Protein AF-A0A936KVE1-F1 (afdb_monomer_lite)

Sequence (173 aa):
MKKLEIILSILFLIGFIMKTLMLPGGSIIVISTSLILSFVYFLSFAFFNDIELKNIFKKDAYAHTTVKRIIGSEILGYGLAVTVMGIYSKLQFYLVANQLLSNGLTVVYISMIIILIYHFRNKRKDWFYKRILIRTSIILVIGTLLLITPFETLLDIYCWTNPEKAVLTKVHL

Secondary structure (DSSP, 8-state):
--HHHHHHHHHHHHHHHHHHTT-TTHHHHHHHHHHHHHHHHHTHHHHHTT--GGGTT-GGGGTT--HHHHHHHHHHHHHHHHHHHHHHHHHTT-TTHHHHHHHHHHHHHHHHHHHHHHHHH-SS--HHHHHHHHHHHHHHHHHHHHHHS-HHHHHHHHTTT-HHHHHHHHTT-

Foldseek 3Di:
DPPLLVVLVVQLVVLLVCVLVVHPPSLVSNVVSLQVQLVLLQVQLCNLLVHDPVCPVPPVSCVPPDPCSSVLRNLLSNLLSLLSVLLSCLSVVHPCSLVSLVSSLVSNVVSLVVLVVVCVVDPPNPPSSVVVNVVSVVSNVSSVVSSPDDSLNSLCSSCVVPVVVSVVVVVVD

Structure (mmCIF, N/CA/C/O backbone):
data_AF-A0A936KVE1-F1
#
_entry.id   AF-A0A936KVE1-F1
#
loop_
_atom_site.group_PDB
_atom_site.id
_atom_site.type_symbol
_atom_site.label_atom_id
_atom_site.label_alt_id
_atom_site.label_comp_id
_atom_site.label_asym_id
_atom_site.label_entity_id
_atom_site.label_seq_id
_atom_site.pdbx_PDB_ins_code
_atom_site.Cartn_x
_atom_site.Cartn_y
_atom_site.Cartn_z
_atom_site.occupancy
_atom_site.B_iso_or_equiv
_atom_site.auth_seq_id
_atom_site.auth_comp_id
_atom_site.auth_asym_id
_atom_site.auth_atom_id
_atom_site.pdbx_PDB_model_num
ATOM 1 N N . MET A 1 1 ? -1.706 -11.527 7.382 1.00 73.56 1 MET A N 1
ATOM 2 C CA . MET A 1 1 ? -2.580 -10.733 6.486 1.00 73.56 1 MET A CA 1
ATOM 3 C C . MET A 1 1 ? -3.932 -11.420 6.360 1.00 73.56 1 MET A C 1
ATOM 5 O O . MET A 1 1 ? -4.024 -12.577 6.762 1.00 73.56 1 MET A O 1
ATOM 9 N N . LYS A 1 2 ? -4.991 -10.740 5.898 1.00 85.25 2 LYS A N 1
ATOM 10 C CA . LYS A 1 2 ? -6.252 -11.442 5.572 1.00 85.25 2 LYS A CA 1
ATOM 11 C C . LYS A 1 2 ? -6.052 -12.262 4.291 1.00 85.25 2 LYS A C 1
ATOM 13 O O . LYS A 1 2 ? -5.203 -11.920 3.475 1.00 85.25 2 LYS A O 1
ATOM 18 N N . LYS A 1 3 ? -6.841 -13.330 4.111 1.00 89.19 3 LYS A N 1
ATOM 19 C CA . LYS A 1 3 ? -6.748 -14.204 2.925 1.00 89.19 3 LYS A CA 1
ATOM 20 C C . LYS A 1 3 ? -6.869 -13.412 1.615 1.00 89.19 3 LYS A C 1
ATOM 22 O O . LYS A 1 3 ? -6.116 -13.674 0.691 1.00 89.19 3 LYS A O 1
ATOM 27 N N . LEU A 1 4 ? -7.747 -12.405 1.583 1.00 91.00 4 LEU A N 1
ATOM 28 C CA . LEU A 1 4 ? -7.948 -11.536 0.420 1.00 91.00 4 LEU A CA 1
ATO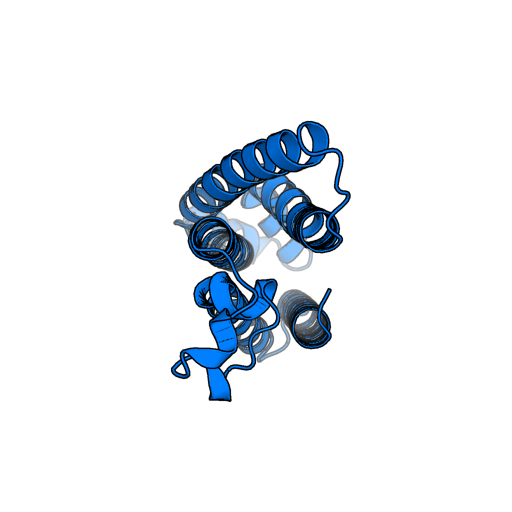M 29 C C . LEU A 1 4 ? -6.671 -10.789 0.000 1.00 91.00 4 LEU A C 1
ATOM 31 O O . LEU A 1 4 ? -6.326 -10.824 -1.172 1.00 91.00 4 LEU A O 1
ATOM 35 N N . GLU A 1 5 ? -5.949 -10.170 0.944 1.00 90.81 5 GLU A N 1
ATOM 36 C CA . GLU A 1 5 ? -4.673 -9.488 0.651 1.00 90.81 5 GLU A CA 1
ATOM 37 C C . GLU A 1 5 ? -3.670 -10.461 0.041 1.00 90.81 5 GLU A C 1
ATOM 39 O O . GLU A 1 5 ? -3.075 -10.163 -0.981 1.00 90.81 5 GLU A O 1
ATOM 44 N N . ILE A 1 6 ? -3.530 -11.648 0.639 1.00 92.31 6 ILE A N 1
ATOM 45 C CA . ILE A 1 6 ? -2.575 -12.662 0.180 1.00 92.31 6 ILE A CA 1
ATOM 46 C C . ILE A 1 6 ? -2.905 -13.100 -1.250 1.00 92.31 6 ILE A C 1
ATOM 48 O O . ILE A 1 6 ? -2.017 -13.130 -2.095 1.00 92.31 6 ILE A O 1
ATOM 52 N N . ILE A 1 7 ? -4.177 -13.399 -1.533 1.00 95.81 7 ILE A N 1
ATOM 53 C CA . ILE A 1 7 ? -4.625 -13.801 -2.873 1.00 95.81 7 ILE A CA 1
ATOM 54 C C . ILE A 1 7 ? -4.343 -12.685 -3.885 1.00 95.81 7 ILE A C 1
ATOM 56 O O . ILE A 1 7 ? -3.758 -12.950 -4.932 1.00 95.81 7 ILE A O 1
ATOM 60 N N . LEU A 1 8 ? -4.703 -11.437 -3.564 1.00 95.38 8 LEU A N 1
ATOM 61 C CA . LEU A 1 8 ? -4.465 -10.293 -4.446 1.00 95.38 8 LEU A CA 1
ATOM 62 C C . LEU A 1 8 ? -2.970 -10.040 -4.670 1.00 95.38 8 LEU A C 1
ATOM 64 O O . LEU A 1 8 ? -2.569 -9.789 -5.802 1.00 95.38 8 LEU A O 1
ATOM 68 N N . SER A 1 9 ? -2.135 -10.155 -3.635 1.00 92.06 9 SER A N 1
ATOM 69 C CA . SER A 1 9 ? -0.680 -10.003 -3.750 1.00 92.06 9 SER A CA 1
ATOM 70 C C . SER A 1 9 ? -0.039 -11.106 -4.595 1.00 92.06 9 SER A C 1
ATOM 72 O O . SER A 1 9 ? 0.857 -10.817 -5.385 1.00 92.06 9 SER A O 1
ATOM 74 N N . ILE A 1 10 ? -0.501 -12.355 -4.474 1.00 95.00 10 ILE A N 1
ATOM 75 C 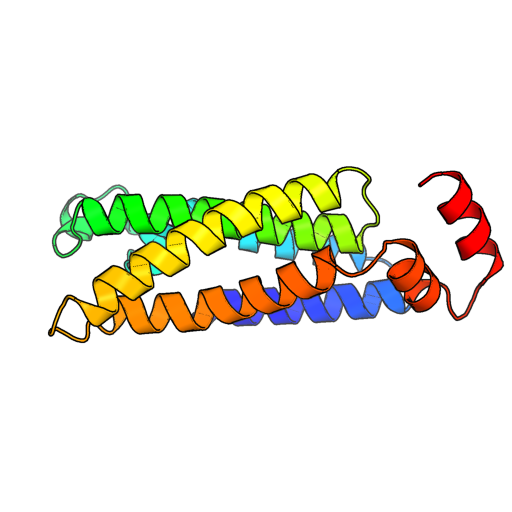CA . ILE A 1 10 ? -0.019 -13.466 -5.306 1.00 95.00 10 ILE A CA 1
ATOM 76 C C . ILE A 1 10 ? -0.426 -13.250 -6.767 1.00 95.00 10 ILE A C 1
ATOM 78 O O . ILE A 1 10 ? 0.415 -13.374 -7.652 1.00 95.00 10 ILE A O 1
ATOM 82 N N . LEU A 1 11 ? -1.685 -12.884 -7.031 1.00 95.75 11 LEU A N 1
ATOM 83 C CA . LEU A 1 11 ? -2.151 -12.599 -8.392 1.00 95.75 11 LEU A CA 1
ATOM 84 C C . LEU A 1 11 ? -1.410 -11.410 -9.013 1.00 95.75 11 LEU A C 1
ATOM 86 O O . LEU A 1 11 ? -1.044 -11.466 -10.185 1.00 95.75 11 LEU A O 1
ATOM 90 N N . PHE A 1 12 ? -1.140 -10.369 -8.224 1.00 94.62 12 PHE A N 1
ATOM 91 C CA . PHE A 1 12 ? -0.311 -9.245 -8.644 1.00 94.62 12 PHE A CA 1
ATOM 92 C C . PHE A 1 12 ? 1.095 -9.706 -9.042 1.00 94.62 12 PHE A C 1
ATOM 94 O O . PHE A 1 12 ? 1.579 -9.333 -10.108 1.00 94.62 12 PHE A O 1
ATOM 101 N N . LEU A 1 13 ? 1.732 -10.559 -8.231 1.00 93.19 13 LEU A N 1
ATOM 102 C CA . LEU A 1 13 ? 3.061 -11.094 -8.525 1.00 93.19 13 LEU A CA 1
ATOM 103 C C . LEU A 1 13 ? 3.063 -11.954 -9.798 1.00 93.19 13 LEU A C 1
ATOM 105 O O . LEU A 1 13 ? 3.943 -11.786 -10.638 1.00 93.19 13 LEU A O 1
ATOM 109 N N . ILE A 1 14 ? 2.063 -12.821 -9.980 1.00 94.19 14 ILE A N 1
ATOM 110 C CA . ILE A 1 14 ? 1.900 -13.627 -11.201 1.00 94.19 14 ILE A CA 1
ATOM 111 C C . ILE A 1 14 ? 1.734 -12.716 -12.421 1.00 94.19 14 ILE A C 1
ATOM 113 O O . ILE A 1 14 ? 2.444 -12.881 -13.410 1.00 94.19 14 ILE A O 1
ATOM 117 N N . GLY A 1 15 ? 0.843 -11.723 -12.342 1.00 93.25 15 GLY A N 1
ATOM 118 C CA . GLY A 1 15 ? 0.634 -10.758 -13.419 1.00 93.25 15 GLY A CA 1
ATOM 119 C C . GLY A 1 15 ? 1.901 -9.967 -13.747 1.00 93.25 15 GLY A C 1
ATOM 120 O O . GLY A 1 15 ? 2.197 -9.730 -14.918 1.00 93.25 15 GLY A O 1
ATOM 121 N N . PHE A 1 16 ? 2.684 -9.605 -12.727 1.00 90.00 16 PHE A N 1
ATOM 122 C CA . PHE A 1 16 ? 3.957 -8.917 -12.905 1.00 90.00 16 PHE A CA 1
ATOM 123 C C . PHE A 1 16 ? 4.986 -9.807 -13.611 1.00 90.00 16 PHE A C 1
ATOM 125 O O . PHE A 1 16 ? 5.579 -9.370 -14.594 1.00 90.00 16 PHE A O 1
ATOM 132 N N . ILE A 1 17 ? 5.132 -11.070 -13.195 1.00 90.81 17 ILE A N 1
ATOM 133 C CA . ILE A 1 17 ? 6.011 -12.043 -13.865 1.00 90.81 17 ILE A CA 1
ATOM 134 C C . ILE A 1 17 ? 5.587 -12.225 -15.329 1.00 90.81 17 ILE A C 1
ATOM 136 O O . ILE A 1 17 ? 6.416 -12.117 -16.231 1.00 90.81 17 ILE A O 1
ATOM 140 N N . MET A 1 18 ? 4.291 -12.415 -15.593 1.00 90.50 18 MET A N 1
ATOM 141 C CA . MET A 1 18 ? 3.768 -12.511 -16.961 1.00 90.50 18 MET A CA 1
ATOM 142 C C . MET A 1 18 ? 4.115 -11.275 -17.794 1.00 90.50 18 MET A C 1
ATOM 144 O O . MET A 1 18 ? 4.549 -11.412 -18.936 1.00 90.50 18 MET A O 1
ATOM 148 N N . LYS A 1 19 ? 3.979 -10.075 -17.213 1.00 86.25 19 LYS A N 1
ATOM 149 C CA . LYS A 1 19 ? 4.363 -8.822 -17.869 1.00 86.25 19 LYS A CA 1
ATOM 150 C C . LYS A 1 19 ? 5.859 -8.806 -18.201 1.00 86.25 19 LYS A C 1
ATOM 152 O O . LYS A 1 19 ? 6.211 -8.459 -19.322 1.00 86.25 19 LYS A O 1
ATOM 157 N N . THR A 1 20 ? 6.730 -9.204 -17.269 1.00 83.88 20 THR A N 1
ATOM 158 C CA . THR A 1 20 ? 8.187 -9.259 -17.511 1.00 83.88 20 THR A CA 1
ATOM 159 C C . THR A 1 20 ? 8.577 -10.269 -18.590 1.00 83.88 20 THR A C 1
ATOM 161 O O . THR A 1 20 ? 9.515 -10.029 -19.338 1.00 83.88 20 THR A O 1
ATOM 164 N N . LEU A 1 21 ? 7.811 -11.353 -18.743 1.00 87.00 21 LEU A N 1
ATOM 165 C CA . LEU A 1 21 ? 7.980 -12.340 -19.815 1.00 87.00 21 LEU A CA 1
ATOM 166 C C . LEU A 1 21 ? 7.318 -11.920 -21.142 1.00 87.00 21 LEU A C 1
ATOM 168 O O . LEU A 1 21 ? 7.237 -12.727 -22.064 1.00 87.00 21 LEU A O 1
ATOM 172 N N . MET A 1 22 ? 6.823 -10.680 -21.243 1.00 84.25 22 MET A N 1
ATOM 173 C CA . MET A 1 22 ? 6.091 -10.153 -22.402 1.00 84.25 22 MET A CA 1
ATOM 174 C C . MET A 1 22 ? 4.844 -10.971 -22.790 1.00 84.25 22 MET A C 1
ATOM 176 O O . MET A 1 22 ? 4.396 -10.922 -23.936 1.00 84.25 22 MET A O 1
ATOM 180 N N . LEU A 1 23 ? 4.247 -11.703 -21.843 1.00 87.06 23 LEU A N 1
ATOM 181 C CA . LEU A 1 23 ? 3.020 -12.455 -22.089 1.00 87.06 23 LEU A CA 1
ATOM 182 C C . LEU A 1 23 ? 1.808 -11.508 -22.151 1.00 87.06 23 LEU A C 1
ATOM 184 O O . LEU A 1 23 ? 1.677 -10.605 -21.310 1.00 87.06 23 LEU A O 1
ATOM 188 N N . PRO A 1 24 ? 0.881 -11.710 -23.107 1.00 89.31 24 PRO A N 1
ATOM 189 C CA . PRO A 1 24 ? -0.319 -10.890 -23.208 1.00 89.31 24 PRO A CA 1
ATOM 190 C C . PRO A 1 24 ? -1.178 -11.016 -21.941 1.00 89.31 24 PRO A C 1
ATOM 192 O O . PRO A 1 24 ? -1.264 -12.072 -21.318 1.00 89.31 24 PRO A O 1
ATOM 195 N N . GLY A 1 25 ? -1.818 -9.915 -21.540 1.00 89.75 25 GLY A N 1
ATOM 196 C CA . GLY A 1 25 ? -2.717 -9.872 -20.379 1.00 89.75 25 GLY A CA 1
ATOM 197 C C . GLY A 1 25 ? -2.047 -9.651 -19.014 1.00 89.75 25 GLY A C 1
ATOM 198 O O . GLY A 1 25 ? -2.746 -9.267 -18.076 1.00 89.75 25 GLY A O 1
ATOM 199 N N . GLY A 1 26 ? -0.717 -9.778 -18.888 1.00 89.88 26 GLY A N 1
ATOM 200 C CA . GLY A 1 26 ? -0.008 -9.564 -17.613 1.00 89.88 26 GLY A CA 1
ATOM 201 C C . GLY A 1 26 ? -0.280 -8.186 -16.992 1.00 89.88 26 GLY A C 1
ATOM 202 O O . GLY A 1 26 ? -0.634 -8.080 -15.817 1.00 89.88 26 GLY A O 1
ATOM 203 N N . SER A 1 27 ? -0.242 -7.126 -17.806 1.00 88.69 27 SER A N 1
ATOM 204 C CA . SER A 1 27 ? -0.567 -5.765 -17.356 1.00 88.69 27 SER A CA 1
ATOM 205 C C . SER A 1 27 ? -2.001 -5.629 -16.836 1.00 88.69 27 SER A C 1
ATOM 207 O O . SER A 1 27 ? -2.210 -4.947 -15.839 1.00 88.69 27 SER A O 1
ATOM 209 N N . ILE A 1 28 ? -2.981 -6.298 -17.452 1.00 93.06 28 ILE A N 1
ATOM 210 C CA . ILE A 1 28 ? -4.395 -6.226 -17.040 1.00 93.06 28 ILE A CA 1
ATOM 211 C C . ILE A 1 28 ? -4.578 -6.852 -15.655 1.00 93.06 28 ILE A C 1
ATOM 213 O O . ILE A 1 28 ? -5.278 -6.290 -14.809 1.00 93.06 28 ILE A O 1
ATOM 217 N N . ILE A 1 29 ? -3.915 -7.985 -15.400 1.00 94.62 29 ILE A N 1
ATOM 218 C CA . ILE A 1 29 ? -3.940 -8.657 -14.094 1.00 94.62 29 ILE A CA 1
ATOM 219 C C . ILE A 1 29 ? -3.331 -7.746 -13.026 1.00 94.62 29 ILE A C 1
ATOM 221 O O . ILE A 1 29 ? -3.935 -7.547 -11.970 1.00 94.62 29 ILE A O 1
ATOM 225 N N . VAL A 1 30 ? -2.173 -7.147 -13.313 1.00 93.38 30 VAL A N 1
ATOM 226 C CA . VAL A 1 30 ? -1.502 -6.200 -12.409 1.00 93.38 30 VAL A CA 1
ATOM 227 C C . VAL A 1 30 ? -2.414 -5.013 -12.086 1.00 93.38 30 VAL A C 1
ATOM 229 O O . VAL A 1 30 ? -2.630 -4.716 -10.916 1.00 93.38 30 VAL A O 1
ATOM 232 N N . ILE A 1 31 ? -3.015 -4.386 -13.101 1.00 93.75 31 ILE A N 1
ATOM 233 C CA . ILE A 1 31 ? -3.927 -3.243 -12.927 1.00 93.75 31 ILE A CA 1
ATOM 234 C C . ILE A 1 31 ? -5.117 -3.628 -12.050 1.00 93.75 31 ILE A C 1
ATOM 236 O O . ILE A 1 31 ? -5.410 -2.959 -11.061 1.00 93.75 31 ILE A O 1
ATOM 240 N N . SER A 1 32 ? -5.790 -4.723 -12.401 1.00 94.62 32 SER A N 1
ATOM 241 C CA . SER A 1 32 ? -7.021 -5.145 -11.733 1.00 94.62 32 SER A CA 1
ATOM 242 C C . SER A 1 32 ? -6.761 -5.494 -10.269 1.00 94.62 32 SER A C 1
ATOM 244 O O . SER A 1 32 ? -7.495 -5.065 -9.381 1.00 94.62 32 SER A O 1
ATOM 246 N N . THR A 1 33 ? -5.682 -6.229 -9.995 1.00 96.06 33 THR A N 1
ATOM 247 C CA . THR A 1 33 ? -5.321 -6.639 -8.631 1.00 96.06 33 THR A CA 1
ATOM 248 C C . THR A 1 33 ? -4.875 -5.462 -7.771 1.00 96.06 33 THR A C 1
ATOM 250 O O . THR A 1 33 ? -5.325 -5.359 -6.629 1.00 96.06 33 THR A O 1
ATOM 253 N N . SER A 1 34 ? -4.067 -4.540 -8.306 1.00 94.50 34 SER A N 1
ATOM 254 C CA . SER A 1 34 ? -3.684 -3.313 -7.599 1.00 94.50 34 SER A CA 1
ATOM 255 C C . SER A 1 34 ? -4.881 -2.425 -7.302 1.00 94.50 34 SER A C 1
ATOM 257 O O . SER A 1 34 ? -5.006 -1.957 -6.176 1.00 94.50 34 SER A O 1
ATOM 259 N N . LEU A 1 35 ? -5.789 -2.239 -8.264 1.00 95.44 35 LEU A N 1
ATOM 260 C CA . LEU A 1 35 ? -6.975 -1.407 -8.079 1.00 95.44 35 LEU A CA 1
ATOM 261 C C . LEU A 1 35 ? -7.892 -1.976 -6.990 1.00 95.44 35 LEU A C 1
ATOM 263 O O . LEU A 1 35 ? -8.313 -1.244 -6.094 1.00 95.44 35 LEU A O 1
ATOM 267 N N . ILE A 1 36 ? -8.158 -3.287 -7.025 1.00 96.50 36 ILE A N 1
ATOM 268 C CA . ILE A 1 36 ? -8.963 -3.959 -5.997 1.00 96.50 36 ILE A CA 1
ATOM 269 C C . ILE A 1 36 ? -8.276 -3.847 -4.632 1.00 96.50 36 ILE A C 1
ATOM 271 O O . ILE A 1 36 ? -8.936 -3.539 -3.642 1.00 96.50 36 ILE A O 1
ATOM 275 N N . LEU A 1 37 ? -6.958 -4.059 -4.558 1.00 95.69 37 LEU A N 1
ATOM 276 C CA . LEU A 1 37 ? -6.217 -3.964 -3.301 1.00 95.69 37 LEU A CA 1
ATOM 277 C C . LEU A 1 37 ? -6.221 -2.533 -2.739 1.00 95.69 37 LEU A C 1
ATOM 279 O O . LEU A 1 37 ? -6.457 -2.345 -1.545 1.00 95.69 37 LEU A O 1
ATOM 283 N N . SER A 1 38 ? -6.041 -1.522 -3.589 1.00 96.25 38 SER A N 1
ATOM 284 C CA . SER A 1 38 ? -6.167 -0.114 -3.208 1.00 96.25 38 SER A CA 1
ATOM 285 C C . SER A 1 38 ? -7.576 0.221 -2.734 1.00 96.25 38 SER A C 1
ATOM 287 O O . SER A 1 38 ? -7.716 0.921 -1.738 1.00 96.25 38 SER A O 1
ATOM 289 N N . PHE A 1 39 ? -8.619 -0.318 -3.368 1.00 95.75 39 PHE A N 1
ATOM 290 C CA . PHE A 1 39 ? -9.998 -0.125 -2.918 1.00 95.75 39 PHE A CA 1
ATOM 291 C C . PHE A 1 39 ? -10.270 -0.791 -1.559 1.00 95.75 39 PHE A C 1
ATOM 293 O O . PHE A 1 39 ? -10.922 -0.210 -0.692 1.00 95.75 39 PHE A O 1
ATOM 300 N N . VAL A 1 40 ? -9.714 -1.982 -1.322 1.00 94.56 40 VAL A N 1
ATOM 301 C CA . VAL A 1 40 ? -9.775 -2.648 -0.011 1.00 94.56 40 VAL A CA 1
ATOM 302 C C . VAL A 1 40 ? -9.095 -1.801 1.068 1.00 94.56 40 VAL A C 1
ATOM 304 O O . VAL A 1 40 ? -9.628 -1.691 2.173 1.00 94.56 40 VAL A O 1
ATOM 307 N N . TYR A 1 41 ? -7.950 -1.182 0.760 1.00 95.69 41 TYR A N 1
ATOM 308 C CA . TYR A 1 41 ? -7.284 -0.262 1.685 1.00 95.69 41 TYR A CA 1
ATOM 309 C C . TYR A 1 41 ? -8.006 1.068 1.839 1.00 95.69 41 TYR A C 1
ATOM 311 O O . TYR A 1 41 ? -8.009 1.614 2.935 1.00 95.69 41 TYR A O 1
ATOM 319 N N . PHE A 1 42 ? -8.682 1.558 0.807 1.00 94.50 42 PHE A N 1
ATOM 320 C CA . PHE A 1 42 ? -9.558 2.713 0.940 1.00 94.50 42 PHE A CA 1
ATOM 321 C C . PHE A 1 42 ? -10.668 2.430 1.963 1.00 94.50 42 PHE A C 1
ATOM 323 O O . PHE A 1 42 ? -10.867 3.210 2.878 1.00 94.50 42 PHE A O 1
ATOM 330 N N . LEU A 1 43 ? -11.273 1.237 1.942 1.00 93.94 43 LEU A N 1
ATOM 331 C CA . LEU A 1 43 ? -12.243 0.785 2.955 1.00 93.94 43 LEU A CA 1
ATOM 332 C C . LEU A 1 43 ? -11.595 0.236 4.245 1.00 93.94 43 LEU A C 1
ATOM 334 O O . LEU A 1 43 ? -12.130 -0.659 4.916 1.00 93.94 43 LEU A O 1
ATOM 338 N N . SER A 1 44 ? -10.428 0.761 4.611 1.00 93.31 44 SER A N 1
ATOM 339 C CA . SER A 1 44 ? -9.642 0.312 5.766 1.00 93.31 44 SER A CA 1
ATOM 340 C C . SER A 1 44 ? -10.371 0.401 7.100 1.00 93.31 44 SER A C 1
ATOM 342 O O . SER A 1 44 ? -10.141 -0.459 7.955 1.00 93.31 44 SER A O 1
ATOM 344 N N . PHE A 1 45 ? -11.258 1.382 7.301 1.00 92.38 45 PHE A N 1
ATOM 345 C CA . PHE A 1 45 ? -12.023 1.476 8.542 1.00 92.38 45 PHE A CA 1
ATOM 346 C C . PHE A 1 45 ? -12.819 0.191 8.807 1.00 92.38 45 PHE A C 1
ATOM 348 O O . PHE A 1 45 ? -12.849 -0.283 9.942 1.00 92.38 45 PHE A O 1
ATOM 355 N N . ALA A 1 46 ? -13.399 -0.420 7.772 1.00 91.56 46 ALA A N 1
ATOM 356 C CA . ALA A 1 46 ? -14.099 -1.690 7.896 1.00 91.56 46 ALA A CA 1
ATOM 357 C C . ALA A 1 46 ? -13.105 -2.857 7.905 1.00 91.56 46 ALA A C 1
ATOM 359 O O . ALA A 1 46 ? -13.157 -3.748 8.759 1.00 91.56 46 ALA A O 1
ATOM 360 N N . PHE A 1 47 ? -12.142 -2.821 6.983 1.00 91.31 47 PHE A N 1
ATOM 361 C CA . PHE A 1 47 ? -11.213 -3.918 6.759 1.00 91.31 47 PHE A CA 1
ATOM 362 C C . PHE A 1 47 ? -10.292 -4.197 7.959 1.00 91.31 47 PHE A C 1
ATOM 364 O O . PHE A 1 47 ? -10.077 -5.368 8.296 1.00 91.31 47 PHE A O 1
ATOM 371 N N . PHE A 1 48 ? -9.772 -3.165 8.630 1.00 90.94 48 PHE A N 1
ATOM 372 C CA . PHE A 1 48 ? -8.898 -3.308 9.799 1.00 90.94 48 PHE A CA 1
ATOM 373 C C . PHE A 1 48 ? -9.658 -3.557 11.099 1.00 90.94 48 PHE A C 1
ATOM 375 O O . PHE A 1 48 ? -9.128 -4.254 11.965 1.00 90.94 48 PHE A O 1
ATOM 382 N N . ASN A 1 49 ? -10.887 -3.052 11.235 1.00 89.81 49 ASN A N 1
ATOM 383 C CA . ASN A 1 49 ? -11.709 -3.256 12.434 1.00 89.81 49 ASN A CA 1
ATOM 384 C C . ASN A 1 49 ? -12.576 -4.526 12.371 1.00 89.81 49 ASN A C 1
ATOM 386 O O . ASN A 1 49 ? -13.468 -4.691 13.193 1.00 89.81 49 ASN A O 1
ATOM 390 N N . ASP A 1 50 ? -12.291 -5.432 11.428 1.00 88.94 50 ASP A N 1
ATOM 391 C CA . ASP A 1 50 ? -12.995 -6.711 11.263 1.00 88.94 50 ASP A CA 1
ATOM 392 C C . ASP A 1 50 ? -14.523 -6.556 11.075 1.00 88.94 50 ASP A C 1
ATOM 394 O O . ASP A 1 50 ? -15.298 -7.446 11.414 1.00 88.94 50 ASP A O 1
ATOM 398 N N . ILE A 1 51 ? -14.948 -5.450 10.453 1.00 90.06 51 ILE A N 1
ATOM 399 C CA . ILE A 1 51 ? -16.341 -5.199 10.073 1.00 90.06 51 ILE A CA 1
ATOM 400 C C . ILE A 1 51 ? -16.610 -5.847 8.711 1.00 90.06 51 ILE A C 1
ATOM 402 O O . ILE A 1 51 ? -15.890 -5.624 7.735 1.00 90.06 51 ILE A O 1
ATOM 406 N N . GLU A 1 52 ? -17.663 -6.657 8.631 1.00 89.38 52 GLU A N 1
ATOM 407 C CA . GLU A 1 52 ? -18.104 -7.265 7.375 1.00 89.38 52 GLU A CA 1
ATOM 408 C C . GLU A 1 52 ? -18.702 -6.209 6.433 1.00 89.38 52 GLU A C 1
ATOM 410 O O . GLU A 1 52 ? -19.512 -5.388 6.862 1.00 89.38 52 GLU A O 1
ATOM 415 N N . LEU A 1 53 ? -18.388 -6.277 5.131 1.00 86.81 53 LEU A N 1
ATOM 416 C CA . LEU A 1 53 ? -18.862 -5.300 4.133 1.00 86.81 53 LEU A CA 1
ATOM 417 C C . LEU A 1 53 ? -20.396 -5.141 4.131 1.00 86.81 53 LEU A C 1
ATOM 419 O O . LEU A 1 53 ? -20.905 -4.027 4.059 1.00 86.81 53 LEU A O 1
ATOM 423 N N . LYS A 1 54 ? -21.140 -6.244 4.302 1.00 89.50 54 LYS A N 1
ATOM 424 C CA . LYS A 1 54 ? -22.616 -6.244 4.373 1.00 89.50 54 LYS A CA 1
ATOM 425 C C . LYS A 1 54 ? -23.189 -5.509 5.593 1.00 89.50 54 LYS A C 1
ATOM 427 O O . LYS A 1 54 ? -24.374 -5.193 5.619 1.00 89.50 54 LYS A O 1
ATOM 432 N N . ASN A 1 55 ? -22.368 -5.263 6.613 1.00 91.75 55 ASN A N 1
ATOM 433 C CA . ASN A 1 55 ? -22.773 -4.629 7.863 1.00 91.75 55 ASN A CA 1
ATOM 434 C C . ASN A 1 55 ? -22.210 -3.206 8.014 1.00 91.75 55 ASN A C 1
ATOM 436 O O . ASN A 1 55 ? -22.440 -2.596 9.051 1.00 91.75 55 ASN A O 1
ATOM 440 N N . ILE A 1 56 ? -21.532 -2.647 7.000 1.00 91.19 56 ILE A N 1
ATOM 441 C CA . ILE A 1 56 ? -20.945 -1.294 7.067 1.00 91.19 56 ILE A CA 1
ATOM 442 C C . ILE A 1 56 ? -21.989 -0.226 7.420 1.00 91.19 56 ILE A C 1
ATOM 444 O O . ILE A 1 56 ? -21.684 0.720 8.139 1.00 91.19 56 ILE A O 1
ATOM 448 N N . PHE A 1 57 ? -23.232 -0.381 6.967 1.00 90.88 57 PHE A N 1
ATOM 449 C CA . PHE A 1 57 ? -24.301 0.582 7.246 1.00 90.88 57 PHE A CA 1
ATOM 450 C C . PHE A 1 57 ? -25.055 0.312 8.559 1.00 90.88 57 PHE A C 1
ATOM 452 O O . PHE A 1 57 ? -25.940 1.081 8.930 1.00 90.88 57 PHE A O 1
ATOM 459 N N . LYS A 1 58 ? -24.725 -0.766 9.284 1.00 90.62 58 LYS A N 1
ATOM 460 C CA . LYS A 1 58 ? -25.383 -1.121 10.548 1.00 90.62 58 LYS A CA 1
ATOM 461 C C . LYS A 1 58 ? -24.626 -0.518 11.723 1.00 90.62 58 LYS A C 1
ATOM 463 O O . LYS A 1 58 ? -23.445 -0.798 11.906 1.00 90.62 58 LYS A O 1
ATOM 468 N N . LYS A 1 59 ? -25.321 0.250 12.567 1.00 87.19 59 LYS A N 1
ATOM 469 C CA . LYS A 1 59 ? -24.733 0.863 13.773 1.00 87.19 59 LYS A CA 1
ATOM 470 C C . LYS A 1 59 ? -24.135 -0.178 14.726 1.00 87.19 59 LYS A C 1
ATOM 472 O O . LYS A 1 59 ? -23.057 0.050 15.269 1.00 87.19 59 LYS A O 1
ATOM 477 N N . ASP A 1 60 ? -24.771 -1.342 14.845 1.00 90.00 60 ASP A N 1
ATOM 478 C CA . ASP A 1 60 ? -24.332 -2.420 15.742 1.00 90.00 60 ASP A CA 1
ATOM 479 C C . ASP A 1 60 ? -22.948 -2.973 15.380 1.00 90.00 60 ASP A C 1
ATOM 481 O O . ASP A 1 60 ? -22.198 -3.404 16.254 1.00 90.00 60 ASP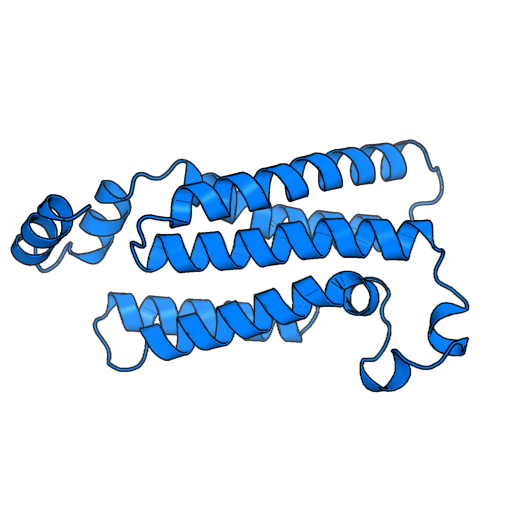 A O 1
ATOM 485 N N . ALA A 1 61 ? -22.553 -2.888 14.105 1.00 88.38 61 ALA A N 1
ATOM 486 C CA . ALA A 1 61 ? -21.233 -3.322 13.652 1.00 88.38 61 ALA A CA 1
ATOM 487 C C . ALA A 1 61 ? -20.085 -2.487 14.253 1.00 88.38 61 ALA A C 1
ATOM 489 O O . ALA A 1 61 ? -18.932 -2.919 14.244 1.00 88.38 61 ALA A O 1
ATOM 490 N N . TYR A 1 62 ? -20.391 -1.309 14.804 1.00 89.06 62 TYR A N 1
ATOM 491 C CA . TYR A 1 62 ? -19.424 -0.396 15.409 1.00 89.06 62 TYR A CA 1
ATOM 492 C C . TYR A 1 62 ? -19.413 -0.450 16.942 1.00 89.06 62 TYR A C 1
ATOM 494 O O . TYR A 1 62 ? -18.622 0.267 17.552 1.00 89.06 62 TYR A O 1
ATOM 502 N N . ALA A 1 63 ? -20.219 -1.311 17.579 1.00 85.81 63 ALA A N 1
ATOM 503 C CA . ALA A 1 63 ? -20.358 -1.368 19.040 1.00 85.81 63 ALA A CA 1
ATOM 504 C C . ALA A 1 63 ? -19.024 -1.576 19.790 1.00 85.81 63 ALA A C 1
ATOM 506 O O . ALA A 1 63 ? -18.866 -1.131 20.925 1.00 85.81 63 ALA A O 1
ATOM 507 N N . HIS A 1 64 ? -18.038 -2.209 19.146 1.00 83.62 64 HIS A N 1
ATOM 508 C CA . HIS A 1 64 ? -16.719 -2.497 19.722 1.00 83.62 64 HIS A CA 1
ATOM 509 C C . HIS A 1 64 ? -15.575 -1.658 19.125 1.00 83.62 64 HIS A C 1
ATOM 511 O O . HIS A 1 64 ? -14.400 -1.904 19.422 1.00 83.62 64 HIS A O 1
ATOM 517 N N . THR A 1 65 ? -15.892 -0.655 18.299 1.00 87.31 65 THR A N 1
ATOM 518 C CA . THR A 1 65 ? -14.899 0.160 17.591 1.00 87.31 65 THR A CA 1
ATOM 519 C C . THR A 1 65 ? -14.980 1.609 18.046 1.00 87.31 65 THR A C 1
ATOM 521 O O . THR A 1 65 ? -16.015 2.258 17.963 1.00 87.31 65 THR A O 1
ATOM 524 N N . THR A 1 66 ? -13.859 2.154 18.516 1.00 89.38 66 THR A N 1
ATOM 525 C CA . THR A 1 66 ? -13.797 3.560 18.925 1.00 89.38 66 THR A CA 1
ATOM 526 C C . THR A 1 66 ? -13.631 4.475 17.714 1.00 89.38 66 THR A C 1
ATOM 528 O O . THR A 1 66 ? -12.930 4.135 16.762 1.00 89.38 66 THR A O 1
ATOM 531 N N . VAL A 1 67 ? -14.186 5.690 17.781 1.00 88.56 67 VAL A N 1
ATOM 532 C CA . VAL A 1 67 ? -14.062 6.709 16.716 1.00 88.56 67 VAL A CA 1
ATOM 533 C C . VAL A 1 67 ? -12.598 6.961 16.332 1.00 88.56 67 VAL A C 1
ATOM 535 O O . VAL A 1 67 ? -12.265 7.045 15.155 1.00 88.56 67 VAL A O 1
ATOM 538 N N . LYS A 1 68 ? -11.689 6.979 17.317 1.00 88.69 68 LYS A N 1
ATOM 539 C CA . LYS A 1 68 ? -10.242 7.122 17.081 1.00 88.69 68 LYS A CA 1
ATOM 540 C C . LYS A 1 68 ? -9.669 5.989 16.220 1.00 88.69 68 LYS A C 1
ATOM 542 O O . LYS A 1 68 ? -8.818 6.248 15.376 1.00 88.69 68 LYS A O 1
ATOM 547 N N . ARG A 1 69 ? -10.131 4.746 16.415 1.00 89.69 69 ARG A N 1
ATOM 548 C CA . ARG A 1 69 ? -9.705 3.594 15.603 1.00 89.69 69 ARG A CA 1
ATOM 549 C C . ARG A 1 69 ? -10.259 3.672 14.190 1.00 89.69 69 ARG A C 1
ATOM 551 O O . ARG A 1 69 ? -9.526 3.327 13.275 1.00 89.69 69 ARG A O 1
ATOM 558 N N . ILE A 1 70 ? -11.487 4.155 14.009 1.00 91.56 70 ILE A N 1
ATOM 559 C CA . ILE A 1 70 ? -12.088 4.367 12.682 1.00 91.56 70 ILE A CA 1
ATOM 560 C C . ILE A 1 70 ? -11.261 5.391 11.903 1.00 91.56 70 ILE A C 1
ATOM 562 O O . ILE A 1 70 ? -10.707 5.052 10.864 1.00 91.56 70 ILE A O 1
ATOM 566 N N . ILE A 1 71 ? -11.086 6.595 12.458 1.00 93.31 71 ILE A N 1
ATOM 567 C CA . ILE A 1 71 ? -10.345 7.686 11.806 1.00 93.31 71 ILE A CA 1
ATOM 568 C C . ILE A 1 71 ? -8.890 7.280 11.539 1.00 93.31 71 ILE A C 1
ATOM 570 O O . ILE A 1 71 ? -8.385 7.470 10.438 1.00 93.31 71 ILE A O 1
ATOM 574 N N . GLY A 1 72 ? -8.212 6.686 12.527 1.00 92.75 72 GLY A N 1
ATOM 575 C CA . GLY A 1 72 ? -6.822 6.258 12.365 1.00 92.75 72 GLY A CA 1
ATOM 576 C C . GLY A 1 72 ? -6.652 5.130 11.346 1.00 92.75 72 GLY A C 1
ATOM 577 O O . GLY A 1 72 ? -5.666 5.118 10.614 1.00 92.75 72 GLY A O 1
ATOM 578 N N . SER A 1 73 ? -7.615 4.203 11.276 1.00 93.81 73 SER A N 1
ATOM 579 C CA . SER A 1 73 ? -7.620 3.159 10.245 1.00 93.81 73 SER A CA 1
ATOM 580 C C . SER A 1 73 ? -7.790 3.777 8.867 1.00 93.81 73 SER A C 1
ATOM 582 O O . SER A 1 73 ? -7.013 3.433 7.989 1.0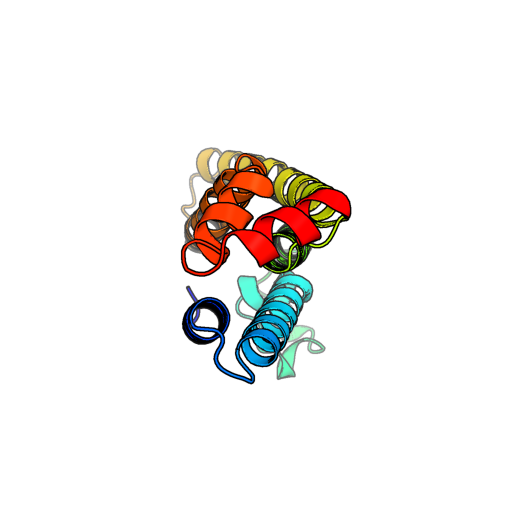0 93.81 73 SER A O 1
ATOM 584 N N . GLU A 1 74 ? -8.723 4.721 8.724 1.00 95.56 74 GLU A N 1
ATOM 585 C CA . GLU A 1 74 ? -9.036 5.386 7.457 1.00 95.56 74 GLU A CA 1
ATOM 586 C C . GLU A 1 74 ? -7.858 6.179 6.889 1.00 95.56 74 GLU A C 1
ATOM 588 O O . GLU A 1 74 ? -7.488 6.002 5.731 1.00 95.56 74 GLU A O 1
ATOM 593 N N . ILE A 1 75 ? -7.202 6.995 7.721 1.00 96.81 75 ILE A N 1
ATOM 594 C CA . ILE A 1 75 ? -6.014 7.760 7.312 1.00 96.81 75 ILE A CA 1
ATOM 595 C C . ILE A 1 75 ? -4.895 6.815 6.859 1.00 96.81 75 ILE A C 1
ATOM 597 O O . ILE A 1 75 ? -4.272 7.029 5.816 1.00 96.81 75 ILE A O 1
ATOM 601 N N . LEU A 1 76 ? -4.654 5.742 7.620 1.00 96.62 76 LEU A N 1
ATOM 602 C CA . LEU A 1 76 ? -3.658 4.741 7.251 1.00 96.62 76 LEU A CA 1
ATOM 603 C C . LEU A 1 76 ? -4.038 4.024 5.949 1.00 96.62 76 LEU A C 1
ATOM 605 O O . LEU A 1 76 ? -3.176 3.797 5.102 1.00 96.62 76 LEU A O 1
ATOM 609 N N . GLY A 1 77 ? -5.306 3.655 5.792 1.00 96.69 77 GLY A N 1
ATOM 610 C CA . GLY A 1 77 ? -5.820 2.998 4.600 1.00 96.69 77 GLY A CA 1
ATOM 611 C C . GLY A 1 77 ? -5.692 3.839 3.351 1.00 96.69 77 GLY A C 1
ATOM 612 O O . GLY A 1 77 ? -5.230 3.332 2.335 1.00 96.69 77 GLY A O 1
ATOM 613 N N . TYR A 1 78 ? -5.999 5.131 3.442 1.00 97.50 78 TYR A N 1
ATOM 614 C CA . TYR A 1 78 ? -5.757 6.078 2.362 1.00 97.50 78 TYR A CA 1
ATOM 615 C C . TYR A 1 78 ? -4.275 6.100 1.964 1.00 97.50 78 TYR A C 1
ATOM 617 O O . TYR A 1 78 ? -3.947 5.910 0.792 1.00 97.50 78 TYR A O 1
ATOM 625 N N . GLY A 1 79 ? -3.366 6.233 2.938 1.00 97.75 79 GLY A N 1
ATOM 626 C CA . GLY A 1 79 ? -1.924 6.182 2.680 1.00 97.75 79 GLY A CA 1
ATOM 627 C C . GLY A 1 79 ? -1.489 4.879 2.000 1.00 97.75 79 GLY A C 1
ATOM 628 O O . GLY A 1 79 ? -0.740 4.904 1.022 1.00 97.75 79 GLY A O 1
ATOM 629 N N . LEU A 1 80 ? -1.997 3.734 2.465 1.00 97.19 80 LEU A N 1
ATOM 630 C CA . LEU A 1 80 ? -1.723 2.421 1.874 1.00 97.19 80 LEU A CA 1
ATOM 631 C C . LEU A 1 80 ? -2.290 2.289 0.456 1.00 97.19 80 LEU A C 1
ATOM 633 O O . LEU A 1 80 ? -1.591 1.800 -0.428 1.00 97.19 80 LEU A O 1
ATOM 637 N N . ALA A 1 81 ? -3.515 2.754 0.216 1.00 97.62 81 ALA A N 1
ATOM 638 C CA . ALA A 1 81 ? -4.158 2.719 -1.092 1.00 97.62 81 ALA A CA 1
ATOM 639 C C . ALA A 1 81 ? -3.365 3.529 -2.125 1.00 97.62 81 ALA A C 1
ATOM 641 O O . ALA A 1 81 ? -3.075 3.018 -3.211 1.00 97.62 81 ALA A O 1
ATOM 642 N N . VAL A 1 82 ? -2.958 4.751 -1.762 1.00 97.69 82 VAL A N 1
ATOM 643 C CA . VAL A 1 82 ? -2.118 5.619 -2.599 1.00 97.69 82 VAL A CA 1
ATOM 644 C C . VAL A 1 82 ? -0.736 4.997 -2.814 1.00 97.69 82 VAL A C 1
ATOM 646 O O . VAL A 1 82 ? -0.232 5.012 -3.934 1.00 97.69 82 VAL A O 1
ATOM 649 N N . THR A 1 83 ? -0.149 4.375 -1.787 1.00 97.88 83 THR A N 1
ATOM 650 C CA . THR A 1 83 ? 1.141 3.674 -1.910 1.00 97.88 83 THR A CA 1
ATOM 651 C C . THR A 1 83 ? 1.053 2.512 -2.897 1.00 97.88 83 THR A C 1
ATOM 653 O O . THR A 1 83 ? 1.904 2.396 -3.773 1.00 97.88 83 THR A O 1
ATOM 656 N N . VAL A 1 84 ? 0.010 1.678 -2.820 1.00 96.69 84 VAL A N 1
ATOM 657 C CA . VAL A 1 84 ? -0.208 0.568 -3.766 1.00 96.69 84 VAL A CA 1
ATOM 658 C C . VAL A 1 84 ? -0.398 1.091 -5.193 1.00 96.69 84 VAL A C 1
ATOM 660 O O . VAL A 1 84 ? 0.207 0.548 -6.118 1.00 96.69 84 VAL A O 1
ATOM 663 N N . MET A 1 85 ? -1.146 2.185 -5.376 1.00 96.00 85 MET A N 1
ATOM 664 C CA . MET A 1 85 ? -1.279 2.846 -6.682 1.00 96.00 85 MET A CA 1
ATOM 665 C C . MET A 1 85 ? 0.060 3.389 -7.195 1.00 96.00 85 MET A C 1
ATOM 667 O O . MET A 1 85 ? 0.353 3.275 -8.386 1.00 96.00 85 MET A O 1
ATOM 671 N N . GLY A 1 86 ? 0.893 3.946 -6.314 1.00 96.00 86 GLY A N 1
ATOM 672 C CA . GLY A 1 86 ? 2.245 4.403 -6.635 1.00 96.00 86 GLY A CA 1
ATOM 673 C C . GLY A 1 86 ? 3.167 3.255 -7.050 1.00 96.00 86 GLY A C 1
ATOM 674 O O . GLY A 1 86 ? 3.841 3.365 -8.071 1.00 96.00 86 GLY A O 1
ATOM 675 N N . ILE A 1 87 ? 3.147 2.132 -6.319 1.00 94.94 87 ILE A N 1
ATOM 676 C CA . ILE A 1 87 ? 3.914 0.913 -6.638 1.00 94.94 87 ILE A CA 1
ATOM 677 C C . ILE A 1 87 ? 3.529 0.421 -8.030 1.00 94.94 87 ILE A C 1
ATOM 679 O O . ILE A 1 87 ? 4.388 0.239 -8.889 1.00 94.94 87 ILE A O 1
ATOM 683 N N . TYR A 1 88 ? 2.229 0.265 -8.270 1.00 92.81 88 TYR A N 1
ATOM 684 C CA . TYR A 1 88 ? 1.693 -0.096 -9.575 1.00 92.81 88 TYR A CA 1
ATOM 685 C C . TYR A 1 88 ? 2.192 0.854 -10.674 1.00 92.81 88 TYR A C 1
ATOM 687 O O . TYR A 1 88 ? 2.773 0.407 -11.663 1.00 92.81 88 TYR A O 1
ATOM 695 N N . SER A 1 89 ? 2.016 2.161 -10.474 1.00 92.06 89 SER A N 1
ATOM 696 C CA . SER A 1 89 ? 2.396 3.186 -11.449 1.00 92.06 89 SER A CA 1
ATOM 697 C C . SER A 1 89 ? 3.896 3.145 -11.746 1.00 92.06 89 SER A C 1
ATOM 699 O O . SER A 1 89 ? 4.306 3.321 -12.892 1.00 92.06 89 SER A O 1
ATOM 701 N N . LYS A 1 90 ? 4.722 2.849 -10.734 1.00 92.38 90 LYS A N 1
ATOM 702 C CA . LYS A 1 90 ? 6.179 2.741 -10.862 1.00 92.38 90 LYS A CA 1
ATOM 703 C C . LYS A 1 90 ? 6.556 1.559 -11.750 1.00 92.38 90 LYS A C 1
ATOM 705 O O . LYS A 1 90 ? 7.366 1.714 -12.656 1.00 92.38 90 LYS A O 1
ATOM 710 N N . LEU A 1 91 ? 5.911 0.409 -11.549 1.00 89.44 91 LEU A N 1
ATOM 711 C CA . LEU A 1 91 ? 6.112 -0.795 -12.364 1.00 89.44 91 LEU A CA 1
ATOM 712 C C . LEU A 1 91 ? 5.532 -0.676 -13.785 1.00 89.44 91 LEU A C 1
ATOM 714 O O . LEU A 1 91 ? 5.862 -1.483 -14.658 1.00 89.44 91 LEU A O 1
ATOM 718 N N . GLN A 1 92 ? 4.648 0.294 -14.032 1.00 86.31 92 GLN A N 1
ATOM 719 C CA . GLN A 1 92 ? 4.168 0.657 -15.370 1.00 86.31 92 GLN A CA 1
ATOM 720 C C . GLN A 1 92 ? 4.978 1.778 -16.030 1.00 86.31 92 GLN A C 1
ATOM 722 O O . GLN A 1 92 ? 4.666 2.135 -17.160 1.00 86.31 92 GLN A O 1
ATOM 727 N N . PHE A 1 93 ? 6.017 2.295 -15.366 1.00 87.56 93 PHE A N 1
ATOM 728 C CA . PHE A 1 93 ? 6.823 3.417 -15.854 1.00 87.56 93 PHE A CA 1
ATOM 729 C C . PHE A 1 93 ? 6.002 4.696 -16.097 1.00 87.56 93 PHE A C 1
ATOM 731 O O . PHE A 1 93 ? 6.264 5.452 -17.025 1.00 87.56 93 PHE A O 1
ATOM 738 N N . TYR A 1 94 ? 4.990 4.958 -15.264 1.00 89.50 94 TYR A N 1
ATOM 739 C CA . TYR A 1 94 ? 4.223 6.202 -15.345 1.00 89.50 94 TYR A CA 1
ATOM 740 C C . TYR A 1 94 ? 4.969 7.368 -14.689 1.00 89.50 94 TYR A C 1
ATOM 742 O O . TYR A 1 94 ? 5.449 7.250 -13.561 1.00 89.50 94 TYR A O 1
ATOM 750 N N . LEU A 1 95 ? 4.976 8.525 -15.358 1.00 87.88 95 LEU A N 1
ATOM 751 C CA . LEU A 1 95 ? 5.667 9.753 -14.930 1.00 87.88 95 LEU A CA 1
ATOM 752 C C . LEU A 1 95 ? 5.295 10.192 -13.500 1.00 87.88 95 LEU A C 1
ATOM 754 O O . LEU A 1 95 ? 6.151 10.576 -12.706 1.00 87.88 95 LEU A O 1
ATOM 758 N N . VAL A 1 96 ? 4.017 10.062 -13.129 1.00 91.06 96 VAL A N 1
ATOM 759 C CA . VAL A 1 96 ? 3.494 10.472 -11.810 1.00 91.06 96 VAL A CA 1
ATOM 760 C C . VAL A 1 96 ? 3.778 9.470 -10.680 1.00 91.06 96 VAL A C 1
ATOM 762 O O . VAL A 1 96 ? 3.412 9.713 -9.528 1.00 91.06 96 VAL A O 1
ATOM 765 N N . ALA A 1 97 ? 4.426 8.334 -10.964 1.00 93.62 97 ALA A N 1
ATOM 766 C CA . ALA A 1 97 ? 4.556 7.252 -9.991 1.00 93.62 97 ALA A CA 1
ATOM 767 C C . ALA A 1 97 ? 5.353 7.639 -8.743 1.00 93.62 97 ALA A C 1
ATOM 769 O O . ALA A 1 97 ? 4.935 7.314 -7.635 1.00 93.62 97 ALA A O 1
ATOM 770 N N . ASN A 1 98 ? 6.472 8.355 -8.902 1.00 93.81 98 ASN A N 1
ATOM 771 C CA . ASN A 1 98 ? 7.305 8.771 -7.769 1.00 93.81 98 ASN A CA 1
ATOM 772 C C . ASN A 1 98 ? 6.551 9.716 -6.827 1.00 93.81 98 ASN A C 1
ATOM 774 O O . ASN A 1 98 ? 6.662 9.586 -5.611 1.00 93.81 98 ASN A O 1
ATOM 778 N N . GLN A 1 99 ? 5.756 10.634 -7.385 1.00 95.38 99 GLN A N 1
ATOM 779 C CA . GLN A 1 99 ? 4.945 11.571 -6.608 1.00 95.38 99 GLN A CA 1
ATOM 780 C C . GLN A 1 99 ? 3.861 10.828 -5.819 1.00 95.38 99 GLN A C 1
ATOM 782 O O . GLN A 1 99 ? 3.738 11.024 -4.612 1.00 95.38 99 GLN A O 1
ATOM 787 N N . LEU A 1 100 ? 3.123 9.918 -6.469 1.00 96.25 100 LEU A N 1
ATOM 788 C CA . LEU A 1 100 ? 2.115 9.086 -5.800 1.00 96.25 100 LEU A CA 1
ATOM 789 C C . LEU A 1 100 ? 2.732 8.232 -4.689 1.00 96.25 100 LEU A C 1
ATOM 791 O O . LEU A 1 100 ? 2.221 8.203 -3.570 1.00 96.25 100 LEU A O 1
ATOM 795 N N . LEU A 1 101 ? 3.848 7.568 -4.983 1.00 96.00 101 LEU A N 1
ATOM 796 C CA . LEU A 1 101 ? 4.537 6.692 -4.045 1.00 96.00 101 LEU A CA 1
ATOM 797 C C . LEU A 1 101 ? 5.083 7.476 -2.841 1.00 96.00 101 LEU A C 1
ATOM 799 O O . LEU A 1 101 ? 4.878 7.057 -1.705 1.00 96.00 101 LEU A O 1
ATOM 803 N N . SER A 1 102 ? 5.702 8.637 -3.071 1.00 97.44 102 SER A N 1
ATOM 804 C CA . SER A 1 102 ? 6.203 9.521 -2.012 1.00 97.44 102 SER A CA 1
ATOM 805 C C . SER A 1 102 ? 5.076 10.053 -1.118 1.00 97.44 102 SER A C 1
ATOM 807 O O . SER A 1 102 ? 5.168 9.964 0.110 1.00 97.44 102 SER A O 1
ATOM 809 N N . ASN A 1 103 ? 3.974 10.523 -1.713 1.00 97.44 103 ASN A N 1
ATOM 810 C CA . ASN A 1 103 ? 2.815 11.028 -0.973 1.00 97.44 103 ASN A CA 1
ATOM 811 C C . ASN A 1 103 ? 2.171 9.929 -0.118 1.00 97.44 103 ASN A C 1
ATOM 813 O O . ASN A 1 103 ? 1.932 10.128 1.075 1.00 97.44 103 ASN A O 1
ATOM 817 N N . GLY A 1 104 ? 1.929 8.756 -0.710 1.00 97.38 104 GLY A N 1
ATOM 818 C CA . GLY A 1 104 ? 1.373 7.604 -0.005 1.00 97.38 104 GLY A CA 1
ATOM 819 C C . GLY A 1 104 ? 2.261 7.166 1.158 1.00 97.38 104 GLY A C 1
ATOM 820 O O . GLY A 1 104 ? 1.790 7.083 2.294 1.00 97.38 104 GLY A O 1
ATOM 821 N N . LEU A 1 105 ? 3.558 6.968 0.901 1.00 97.88 105 LEU A N 1
ATOM 822 C CA . LEU A 1 105 ? 4.516 6.554 1.925 1.00 97.88 105 LEU A CA 1
ATOM 823 C C . LEU A 1 105 ? 4.602 7.565 3.063 1.00 97.88 105 LEU A C 1
ATOM 825 O O . LEU A 1 105 ? 4.619 7.148 4.215 1.00 97.88 105 LEU A O 1
ATOM 829 N N . THR A 1 106 ? 4.594 8.869 2.779 1.00 98.06 106 THR A N 1
ATOM 830 C CA . THR A 1 106 ? 4.630 9.913 3.816 1.00 98.06 106 THR A CA 1
ATOM 831 C C . THR A 1 106 ? 3.473 9.756 4.806 1.00 98.06 106 THR A C 1
ATOM 833 O O . THR A 1 106 ? 3.692 9.722 6.019 1.00 98.06 106 THR A O 1
ATOM 836 N N . VAL A 1 107 ? 2.247 9.567 4.306 1.00 97.62 107 VAL A N 1
ATOM 837 C CA . VAL A 1 107 ? 1.065 9.332 5.154 1.00 97.62 107 VAL A CA 1
ATOM 838 C C . VAL A 1 107 ? 1.209 8.036 5.956 1.00 97.62 107 VAL A C 1
ATOM 840 O O . VAL A 1 107 ? 0.894 8.010 7.150 1.00 97.62 107 VAL A O 1
ATOM 843 N N . VAL A 1 108 ? 1.715 6.967 5.333 1.00 97.56 108 VAL A N 1
ATOM 844 C CA . VAL A 1 108 ? 1.936 5.679 6.004 1.00 97.56 108 VAL A CA 1
ATOM 845 C C . VAL A 1 108 ? 3.000 5.797 7.098 1.00 97.56 108 VAL A C 1
ATOM 847 O O . VAL A 1 108 ? 2.762 5.314 8.202 1.00 97.56 108 VAL A O 1
ATOM 850 N N . TYR A 1 109 ? 4.125 6.471 6.847 1.00 96.94 109 TYR A N 1
ATOM 851 C CA . TYR A 1 109 ? 5.194 6.705 7.823 1.00 96.94 109 TYR A CA 1
ATOM 852 C C . TYR A 1 109 ? 4.678 7.466 9.045 1.00 96.94 109 TYR A C 1
ATOM 854 O O . TYR A 1 109 ? 4.855 7.005 10.174 1.00 96.94 109 TYR A O 1
ATOM 862 N N . ILE A 1 110 ? 3.981 8.586 8.829 1.00 97.12 110 ILE A N 1
ATOM 863 C CA . ILE A 1 110 ? 3.392 9.382 9.915 1.00 97.12 110 ILE A CA 1
ATOM 864 C C . ILE A 1 110 ? 2.408 8.525 10.722 1.00 97.12 110 ILE A C 1
ATOM 866 O O . ILE A 1 110 ? 2.496 8.454 11.950 1.00 97.12 110 ILE A O 1
ATOM 870 N N . SER A 1 111 ? 1.510 7.813 10.037 1.00 95.62 111 SER A N 1
ATOM 871 C CA . SER A 1 111 ? 0.525 6.935 10.679 1.00 95.62 111 SER A CA 1
ATOM 872 C C . SER A 1 111 ? 1.193 5.813 11.478 1.00 95.62 111 SER A C 1
ATOM 874 O O . SER A 1 111 ? 0.762 5.492 12.586 1.00 95.62 111 SER A O 1
ATOM 876 N N . MET A 1 112 ? 2.276 5.238 10.957 1.00 93.94 112 MET A N 1
ATOM 877 C CA . MET A 1 112 ? 3.029 4.168 11.603 1.00 93.94 112 MET A CA 1
ATOM 878 C C . MET A 1 112 ? 3.727 4.651 12.876 1.00 93.94 112 MET A C 1
ATOM 880 O O . MET A 1 112 ? 3.655 3.965 13.895 1.00 93.94 112 MET A O 1
ATOM 884 N N . ILE A 1 113 ? 4.326 5.846 12.855 1.00 94.62 113 ILE A N 1
ATOM 885 C CA . ILE A 1 113 ? 4.922 6.475 14.043 1.00 94.62 113 ILE A CA 1
ATOM 886 C C . ILE A 1 113 ? 3.851 6.692 15.118 1.00 94.62 113 ILE A C 1
ATOM 888 O O . ILE A 1 113 ? 4.050 6.301 16.269 1.00 94.62 113 ILE A O 1
ATOM 892 N N . ILE A 1 114 ? 2.689 7.241 14.749 1.00 93.19 114 ILE A N 1
ATOM 893 C CA . ILE A 1 114 ? 1.573 7.452 15.683 1.00 93.19 114 ILE A CA 1
ATOM 894 C C . ILE A 1 114 ? 1.130 6.117 16.297 1.00 93.19 114 ILE A C 1
ATOM 896 O O . ILE A 1 114 ? 1.003 6.012 17.518 1.00 93.19 114 ILE A O 1
ATOM 900 N N . ILE A 1 115 ? 0.939 5.079 15.478 1.00 91.44 115 ILE A N 1
ATOM 901 C CA . ILE A 1 115 ? 0.531 3.749 15.948 1.00 91.44 115 ILE A CA 1
ATOM 902 C C . ILE A 1 115 ? 1.582 3.139 16.881 1.00 91.44 115 ILE A C 1
ATOM 904 O O . ILE A 1 115 ? 1.209 2.562 17.902 1.00 91.44 115 ILE A O 1
ATOM 908 N N . LEU A 1 116 ? 2.875 3.284 16.579 1.00 91.50 116 LEU A N 1
ATOM 909 C CA . LEU A 1 116 ? 3.959 2.814 17.445 1.00 91.50 116 LEU A CA 1
ATOM 910 C C . LEU A 1 116 ? 3.946 3.533 18.796 1.00 91.50 116 LEU A C 1
ATOM 912 O O . LEU A 1 116 ? 3.979 2.871 19.831 1.00 91.50 116 LEU A O 1
ATOM 916 N N . ILE A 1 117 ? 3.821 4.864 18.807 1.00 91.06 117 ILE A N 1
ATOM 917 C CA . ILE A 1 117 ? 3.721 5.649 20.046 1.00 91.06 117 ILE A CA 1
ATOM 918 C C . ILE A 1 117 ? 2.531 5.169 20.883 1.00 91.06 117 ILE A C 1
ATOM 920 O O . ILE A 1 117 ? 2.678 4.926 22.082 1.00 91.06 117 ILE A O 1
ATOM 924 N N . TYR A 1 118 ? 1.362 4.981 20.266 1.00 87.38 118 TYR A N 1
ATOM 925 C CA . TYR A 1 118 ? 0.190 4.442 20.958 1.00 87.38 118 TYR A CA 1
ATOM 926 C C . TYR A 1 118 ? 0.427 3.020 21.478 1.00 87.38 118 TYR A C 1
ATOM 928 O O . TYR A 1 118 ? 0.053 2.724 22.611 1.00 87.38 118 TYR A O 1
ATOM 936 N N . HIS A 1 119 ? 1.078 2.159 20.694 1.00 86.12 119 HIS A N 1
ATOM 937 C CA . HIS A 1 119 ? 1.383 0.784 21.082 1.00 86.12 119 HIS A CA 1
ATOM 938 C C . HIS A 1 119 ? 2.328 0.706 22.289 1.00 86.12 119 HIS A C 1
ATOM 940 O O . HIS A 1 119 ? 2.109 -0.119 23.171 1.00 86.12 119 HIS A O 1
ATOM 946 N N . PHE A 1 120 ? 3.346 1.570 22.361 1.00 85.81 120 PHE A N 1
ATOM 947 C CA . PHE A 1 120 ? 4.293 1.595 23.480 1.00 85.81 120 PHE A CA 1
ATOM 948 C C . PHE A 1 120 ? 3.743 2.296 24.726 1.00 85.81 120 PHE A C 1
ATOM 950 O O . PHE A 1 120 ? 4.048 1.884 25.844 1.00 85.81 120 PHE A O 1
ATOM 957 N N . ARG A 1 121 ? 2.921 3.342 24.564 1.00 85.81 121 ARG A N 1
ATOM 958 C CA . ARG A 1 121 ? 2.335 4.070 25.703 1.00 85.81 121 ARG A CA 1
ATOM 959 C C . ARG A 1 121 ? 1.224 3.288 26.395 1.00 85.81 121 ARG A C 1
ATOM 961 O O . ARG A 1 121 ? 1.050 3.424 27.605 1.00 85.81 121 ARG A O 1
ATOM 968 N N . ASN A 1 122 ? 0.463 2.484 25.657 1.00 77.81 122 ASN A N 1
ATOM 969 C CA . ASN A 1 122 ? -0.628 1.708 26.230 1.00 77.81 122 ASN A CA 1
ATOM 970 C C . ASN A 1 122 ? -0.125 0.326 26.677 1.00 77.81 122 ASN A C 1
ATOM 972 O O . ASN A 1 122 ? 0.249 -0.505 25.858 1.00 77.81 122 ASN A O 1
ATOM 976 N N . LYS A 1 123 ? -0.183 0.026 27.983 1.00 61.19 123 LYS A N 1
ATOM 977 C CA . LYS A 1 123 ? 0.197 -1.302 28.518 1.00 61.19 123 LYS A CA 1
ATOM 978 C C . LYS A 1 123 ? -0.709 -2.445 28.029 1.00 61.19 123 LYS A C 1
ATOM 980 O O . LYS A 1 123 ? -0.341 -3.613 28.149 1.00 61.19 123 LYS A O 1
ATOM 985 N N . ARG A 1 124 ? -1.887 -2.132 27.472 1.00 61.91 124 ARG A N 1
ATOM 986 C CA . ARG A 1 124 ? -2.742 -3.122 26.805 1.00 61.91 124 ARG A CA 1
ATOM 987 C C . ARG A 1 124 ? -2.170 -3.421 25.425 1.00 61.91 124 ARG A C 1
ATOM 989 O O . ARG A 1 124 ? -2.258 -2.605 24.511 1.00 61.91 124 ARG A O 1
ATOM 996 N N . LYS A 1 125 ? -1.582 -4.610 25.285 1.00 61.19 125 LYS A N 1
ATOM 997 C CA . LYS A 1 125 ? -1.122 -5.151 24.002 1.00 61.19 125 LYS A CA 1
ATOM 998 C C . LYS A 1 125 ? -2.330 -5.547 23.155 1.00 61.19 125 LYS A C 1
ATOM 1000 O O . LYS A 1 125 ? -2.656 -6.726 23.037 1.00 61.19 125 LYS A O 1
ATOM 1005 N N . ASP A 1 126 ? -2.999 -4.562 22.569 1.00 74.31 126 ASP A N 1
ATOM 1006 C CA . ASP A 1 126 ? -4.112 -4.842 21.674 1.00 74.31 126 ASP A CA 1
ATOM 1007 C C . ASP A 1 126 ? -3.572 -5.500 20.399 1.00 74.31 126 ASP A C 1
ATOM 1009 O O . ASP A 1 126 ? -2.777 -4.924 19.647 1.00 74.31 126 ASP A O 1
ATOM 1013 N N . TRP A 1 127 ? -4.036 -6.723 20.138 1.00 82.56 127 TRP A N 1
ATOM 1014 C CA . TRP A 1 127 ? -3.694 -7.511 18.950 1.00 82.56 127 TRP A CA 1
ATOM 1015 C C . TRP A 1 127 ? -3.954 -6.763 17.636 1.00 82.56 127 TRP A C 1
ATOM 1017 O O . TRP A 1 127 ? -3.303 -7.035 16.626 1.00 82.56 127 TRP A O 1
ATOM 1027 N N . PHE A 1 128 ? -4.870 -5.795 17.664 1.00 86.06 128 PHE A N 1
ATOM 1028 C CA . PHE A 1 128 ? -5.179 -4.893 16.563 1.00 86.06 128 PHE A CA 1
ATOM 1029 C C . PHE A 1 128 ? -3.956 -4.111 16.064 1.00 86.06 128 PHE A C 1
ATOM 1031 O O . PHE A 1 128 ? -3.609 -4.226 14.889 1.00 86.06 128 PHE A O 1
ATOM 1038 N N . TYR A 1 129 ? -3.257 -3.376 16.939 1.00 86.56 129 TYR A N 1
ATOM 1039 C CA . TYR A 1 129 ? -2.125 -2.537 16.518 1.00 86.56 129 TYR A CA 1
ATOM 1040 C C . TYR A 1 129 ? -0.961 -3.381 16.007 1.00 86.56 129 TYR A C 1
ATOM 1042 O O . TYR A 1 129 ? -0.378 -3.062 14.975 1.00 86.56 129 TYR A O 1
ATOM 1050 N N . LYS A 1 130 ? -0.675 -4.515 16.662 1.00 88.31 130 LY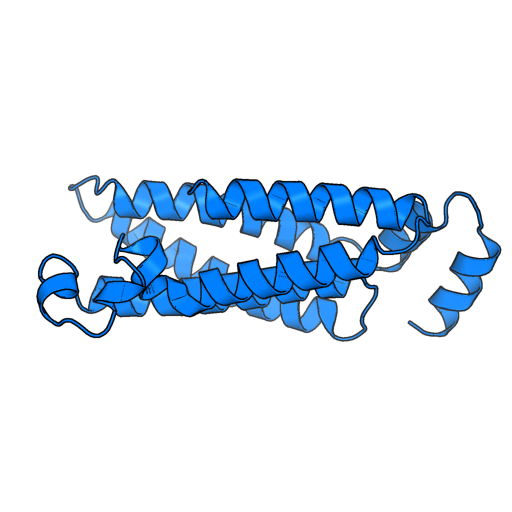S A N 1
ATOM 1051 C CA . LYS A 1 130 ? 0.363 -5.452 16.207 1.00 88.31 130 LYS A CA 1
ATOM 1052 C C . LYS A 1 130 ? 0.059 -5.986 14.804 1.00 88.31 130 LYS A C 1
ATOM 1054 O O . LYS A 1 130 ? 0.950 -6.068 13.961 1.00 88.31 130 LYS A O 1
ATOM 1059 N N . ARG A 1 131 ? -1.204 -6.339 14.544 1.00 89.19 131 ARG A N 1
ATOM 1060 C CA . ARG A 1 131 ? -1.656 -6.841 13.242 1.00 89.19 131 ARG A CA 1
ATOM 1061 C C . ARG A 1 131 ? -1.544 -5.774 12.157 1.00 89.19 131 ARG A C 1
ATOM 1063 O O . ARG A 1 131 ? -1.140 -6.124 11.055 1.00 89.19 131 ARG A O 1
ATOM 1070 N N . ILE A 1 132 ? -1.891 -4.523 12.452 1.00 91.25 132 ILE A N 1
ATOM 1071 C CA . ILE A 1 132 ? -1.742 -3.411 11.506 1.00 91.25 132 ILE A CA 1
ATOM 1072 C C . ILE A 1 132 ? -0.262 -3.161 11.213 1.00 91.25 132 ILE A C 1
ATOM 1074 O O . ILE A 1 132 ? 0.127 -3.199 10.051 1.00 91.25 132 ILE A O 1
ATOM 1078 N N . LEU A 1 133 ? 0.573 -3.024 12.249 1.00 92.00 133 LEU A N 1
ATOM 1079 C CA . LEU A 1 133 ? 2.003 -2.739 12.102 1.00 92.00 133 LEU A CA 1
ATOM 1080 C C . LEU A 1 133 ? 2.706 -3.739 11.183 1.00 92.00 133 LEU A C 1
ATOM 1082 O O . LEU A 1 133 ? 3.319 -3.323 10.210 1.00 92.00 133 LEU A O 1
ATOM 1086 N N . ILE A 1 134 ? 2.556 -5.047 11.426 1.00 90.88 134 ILE A N 1
ATOM 1087 C CA . ILE A 1 134 ? 3.220 -6.083 10.613 1.00 90.88 134 ILE A CA 1
ATOM 1088 C C . ILE A 1 134 ? 2.825 -5.987 9.132 1.00 90.88 134 ILE A C 1
ATOM 1090 O O . ILE A 1 134 ? 3.662 -6.173 8.253 1.00 90.88 134 ILE A O 1
ATOM 1094 N N . ARG A 1 135 ? 1.548 -5.714 8.842 1.00 90.31 135 ARG A N 1
ATOM 1095 C CA . ARG A 1 135 ? 1.046 -5.634 7.462 1.00 90.31 135 ARG A CA 1
ATOM 1096 C C . ARG A 1 135 ? 1.569 -4.391 6.758 1.00 90.31 135 ARG A C 1
ATOM 1098 O O . ARG A 1 135 ? 2.089 -4.489 5.651 1.00 90.31 135 ARG A O 1
ATOM 1105 N N . THR A 1 136 ? 1.468 -3.251 7.432 1.00 93.25 136 THR A N 1
ATOM 1106 C CA . THR A 1 136 ? 1.937 -1.964 6.928 1.00 93.25 136 THR A CA 1
ATOM 1107 C C . THR A 1 136 ? 3.446 -1.974 6.695 1.00 93.25 136 THR A C 1
ATOM 1109 O O . THR A 1 136 ? 3.885 -1.450 5.678 1.00 93.25 136 THR A O 1
ATOM 1112 N N . SER A 1 137 ? 4.234 -2.631 7.557 1.00 94.00 137 SER A N 1
ATOM 1113 C CA . SER A 1 137 ? 5.689 -2.754 7.385 1.00 94.00 137 SER A CA 1
ATOM 1114 C C . SER A 1 137 ? 6.082 -3.361 6.045 1.00 94.00 137 SER A C 1
ATOM 1116 O O . SER A 1 137 ? 7.043 -2.909 5.437 1.00 94.00 137 SER A O 1
ATOM 1118 N N . ILE A 1 138 ? 5.348 -4.367 5.565 1.00 93.25 138 ILE A N 1
ATOM 1119 C CA . ILE A 1 138 ? 5.690 -5.054 4.314 1.00 93.25 138 ILE A CA 1
ATOM 1120 C C . ILE A 1 138 ? 5.498 -4.116 3.118 1.00 93.25 138 ILE A C 1
ATOM 1122 O O . ILE A 1 138 ? 6.396 -3.984 2.291 1.00 93.25 138 ILE A O 1
ATOM 1126 N N . ILE A 1 139 ? 4.366 -3.409 3.064 1.00 94.31 139 ILE A N 1
ATOM 1127 C CA . ILE A 1 139 ? 4.086 -2.438 1.995 1.00 94.31 139 ILE A CA 1
ATOM 1128 C C . ILE A 1 139 ? 5.049 -1.256 2.072 1.00 94.31 139 ILE A C 1
ATOM 1130 O O . ILE A 1 139 ? 5.527 -0.791 1.044 1.00 94.31 139 ILE A O 1
ATOM 1134 N N . LEU A 1 140 ? 5.368 -0.800 3.282 1.00 95.25 140 LEU A N 1
ATOM 1135 C CA . LEU A 1 140 ? 6.294 0.301 3.507 1.00 95.25 140 LEU A CA 1
ATOM 1136 C C . LEU A 1 140 ? 7.711 -0.043 3.032 1.00 95.25 140 LEU A C 1
ATOM 1138 O O . LEU A 1 140 ? 8.312 0.746 2.315 1.00 95.25 140 LEU A O 1
ATOM 1142 N N . VAL A 1 141 ? 8.224 -1.237 3.350 1.00 96.00 141 VAL A N 1
ATOM 1143 C CA . VAL A 1 141 ? 9.543 -1.688 2.871 1.00 96.00 141 VAL A CA 1
ATOM 1144 C C . VAL A 1 141 ? 9.569 -1.777 1.345 1.00 96.00 141 VAL A C 1
ATOM 1146 O O . VAL A 1 141 ? 10.463 -1.212 0.719 1.00 96.00 141 VAL A O 1
ATOM 1149 N N . ILE A 1 142 ? 8.579 -2.437 0.735 1.00 94.88 142 ILE A N 1
ATOM 1150 C CA . ILE A 1 142 ? 8.508 -2.590 -0.727 1.00 94.88 142 ILE A CA 1
ATOM 1151 C C . ILE A 1 142 ? 8.379 -1.224 -1.413 1.00 94.88 142 ILE A C 1
ATOM 1153 O O . ILE A 1 142 ? 9.093 -0.943 -2.375 1.00 94.88 142 ILE A O 1
ATOM 1157 N N . GLY A 1 143 ? 7.491 -0.365 -0.911 1.00 96.12 143 GLY A N 1
ATOM 1158 C CA . GLY A 1 143 ? 7.265 0.966 -1.460 1.00 96.12 143 GLY A CA 1
ATOM 1159 C C . GLY A 1 143 ? 8.513 1.839 -1.374 1.00 96.12 143 GLY A C 1
ATOM 1160 O O . GLY A 1 143 ? 8.884 2.463 -2.362 1.00 96.12 143 GLY A O 1
ATOM 1161 N N . THR A 1 144 ? 9.205 1.847 -0.236 1.00 96.50 144 THR A N 1
ATOM 1162 C CA . THR A 1 144 ? 10.424 2.648 -0.065 1.00 96.50 144 THR A CA 1
ATOM 1163 C C . THR A 1 144 ? 11.565 2.153 -0.952 1.00 96.50 144 THR A C 1
ATOM 1165 O O . THR A 1 144 ? 12.231 2.972 -1.583 1.00 96.50 144 THR A O 1
ATOM 1168 N N . LEU A 1 145 ? 11.756 0.834 -1.080 1.00 96.00 145 LEU A N 1
ATOM 1169 C CA . LEU A 1 145 ? 12.736 0.269 -2.015 1.00 96.00 145 LEU A CA 1
ATOM 1170 C C . LEU A 1 145 ? 12.462 0.725 -3.455 1.00 96.00 145 LEU A C 1
ATOM 1172 O O . LEU A 1 145 ? 13.372 1.179 -4.149 1.00 96.00 145 LEU A O 1
ATOM 1176 N N . LEU A 1 146 ? 11.201 0.674 -3.893 1.00 94.12 146 LEU A N 1
ATOM 1177 C CA . LEU A 1 146 ? 10.811 1.123 -5.232 1.00 94.12 146 LEU A CA 1
ATOM 1178 C C . LEU A 1 146 ? 10.934 2.635 -5.433 1.00 94.12 146 LEU A C 1
ATOM 1180 O O . LEU A 1 146 ? 11.218 3.064 -6.549 1.00 94.12 146 LEU A O 1
ATOM 1184 N N . LEU A 1 147 ? 10.737 3.440 -4.386 1.00 94.44 147 LEU A N 1
ATOM 1185 C CA . LEU A 1 147 ? 10.895 4.893 -4.468 1.00 94.44 147 LEU A CA 1
ATOM 1186 C C . LEU A 1 147 ? 12.355 5.281 -4.703 1.00 94.44 147 LEU A C 1
ATOM 1188 O O . LEU A 1 147 ? 12.631 6.164 -5.511 1.00 94.44 147 LEU A O 1
ATOM 1192 N N . ILE A 1 148 ? 13.273 4.607 -4.012 1.00 95.00 148 ILE A N 1
ATOM 1193 C CA . ILE A 1 148 ? 14.714 4.850 -4.132 1.00 95.00 148 ILE A CA 1
ATOM 1194 C C . ILE A 1 148 ? 15.248 4.305 -5.464 1.00 95.00 148 ILE A C 1
ATOM 1196 O O . ILE A 1 148 ? 16.223 4.829 -5.993 1.00 95.00 148 ILE A O 1
ATOM 1200 N N . THR A 1 149 ? 14.599 3.286 -6.036 1.00 92.31 149 THR A N 1
ATOM 1201 C CA . THR A 1 149 ? 15.016 2.696 -7.312 1.00 92.31 149 THR A CA 1
ATOM 1202 C C . THR A 1 149 ? 14.686 3.636 -8.490 1.00 92.31 149 THR A C 1
ATOM 1204 O O . THR A 1 149 ? 13.508 3.944 -8.738 1.00 92.31 149 THR A O 1
ATOM 1207 N N . PRO A 1 150 ? 15.691 4.083 -9.268 1.00 88.25 150 PRO A N 1
ATOM 1208 C CA . PRO A 1 150 ? 15.463 4.881 -10.469 1.00 88.25 150 PRO A CA 1
ATOM 1209 C C . PRO A 1 150 ? 14.654 4.113 -11.519 1.00 88.25 150 PRO A C 1
ATOM 1211 O O . PRO A 1 150 ? 14.703 2.884 -11.593 1.00 88.25 150 PRO A O 1
ATOM 1214 N N . PHE A 1 151 ? 13.914 4.839 -12.363 1.00 83.81 151 PHE A N 1
ATOM 1215 C CA . PHE A 1 151 ? 13.184 4.211 -13.470 1.00 83.81 151 PHE A CA 1
ATOM 1216 C C . PHE A 1 151 ? 14.122 3.479 -14.426 1.00 83.81 151 PHE A C 1
ATOM 1218 O O . PHE A 1 151 ? 13.799 2.374 -14.845 1.00 83.81 151 PHE A O 1
ATOM 1225 N N . GLU A 1 152 ? 15.289 4.059 -14.706 1.00 81.56 152 GLU A N 1
ATOM 1226 C CA . GLU A 1 152 ? 16.288 3.479 -15.604 1.00 81.56 152 GLU A CA 1
ATOM 1227 C C . GLU A 1 152 ? 16.715 2.082 -15.162 1.00 81.56 152 GLU A C 1
ATOM 1229 O O . GLU A 1 152 ? 16.701 1.159 -15.966 1.00 81.56 152 GLU A O 1
ATOM 1234 N N . THR A 1 153 ? 16.985 1.896 -13.868 1.00 84.56 153 THR A N 1
ATOM 1235 C CA . THR A 1 153 ? 17.378 0.598 -13.314 1.00 84.56 153 THR A CA 1
ATOM 1236 C C . THR A 1 153 ? 16.273 -0.446 -13.476 1.00 84.56 153 THR A C 1
ATOM 1238 O O . THR A 1 153 ? 16.544 -1.583 -13.854 1.00 84.56 153 THR A O 1
ATOM 1241 N N . LEU A 1 154 ? 15.012 -0.072 -13.227 1.00 81.94 154 LEU A N 1
ATOM 1242 C CA . LEU A 1 154 ? 13.870 -0.973 -13.433 1.00 81.94 154 LEU A CA 1
ATOM 1243 C C . LEU A 1 154 ? 13.676 -1.316 -14.913 1.00 81.94 154 LEU A C 1
ATOM 1245 O O . LEU A 1 154 ? 13.294 -2.436 -15.247 1.00 81.94 154 LEU A O 1
ATOM 1249 N N . LEU A 1 155 ? 13.925 -0.349 -15.789 1.00 81.44 155 LEU A N 1
ATOM 1250 C CA . LEU A 1 155 ? 13.744 -0.485 -17.224 1.00 81.44 155 LEU A CA 1
ATOM 1251 C C . LEU A 1 155 ? 14.849 -1.340 -17.849 1.00 81.44 155 LEU A C 1
ATOM 1253 O O . LEU A 1 155 ? 14.559 -2.157 -18.715 1.00 81.44 155 LEU A O 1
ATOM 1257 N N . ASP A 1 156 ? 16.076 -1.237 -17.344 1.00 79.88 156 ASP A N 1
ATOM 1258 C CA . ASP A 1 156 ? 17.198 -2.090 -17.742 1.00 79.88 156 ASP A CA 1
ATOM 1259 C C . ASP A 1 156 ? 16.981 -3.548 -17.307 1.00 79.88 156 ASP A C 1
ATOM 1261 O O . ASP A 1 156 ? 17.250 -4.464 -18.081 1.00 79.88 156 ASP A O 1
ATOM 1265 N N . ILE A 1 157 ? 16.404 -3.778 -16.119 1.00 77.88 157 ILE A N 1
ATOM 1266 C CA . ILE A 1 157 ? 15.976 -5.120 -15.683 1.00 77.88 157 ILE A CA 1
ATOM 1267 C C . ILE A 1 157 ? 14.859 -5.653 -16.593 1.00 77.88 157 ILE A C 1
ATOM 1269 O O . ILE A 1 157 ? 14.877 -6.820 -16.981 1.00 77.88 157 ILE A O 1
ATOM 1273 N N . TYR A 1 158 ? 13.885 -4.808 -16.941 1.00 76.25 158 TYR A N 1
ATOM 1274 C CA . TYR A 1 158 ? 12.740 -5.201 -17.763 1.00 76.25 158 TYR A CA 1
ATOM 1275 C C . TYR A 1 158 ? 13.124 -5.494 -19.222 1.00 76.25 158 TYR A C 1
ATOM 1277 O O . TYR A 1 158 ? 12.630 -6.448 -19.818 1.00 76.25 158 TYR A O 1
ATOM 1285 N N . CYS A 1 159 ? 14.013 -4.689 -19.802 1.00 72.69 159 CYS A N 1
ATOM 1286 C CA . CYS A 1 159 ? 14.450 -4.792 -21.192 1.00 72.69 159 CYS A CA 1
ATOM 1287 C C . CYS A 1 159 ? 15.781 -5.537 -21.356 1.00 72.69 159 CYS A C 1
ATOM 1289 O O . CYS A 1 159 ? 16.415 -5.401 -22.402 1.00 72.69 159 CYS A O 1
ATOM 1291 N N . TRP A 1 160 ? 16.205 -6.345 -20.378 1.00 67.31 160 TRP A N 1
ATOM 1292 C CA . TRP A 1 160 ? 17.490 -7.052 -20.436 1.00 67.31 160 TRP A CA 1
ATOM 1293 C C . TRP A 1 160 ? 17.667 -7.892 -21.717 1.00 67.31 160 TRP A C 1
ATOM 1295 O O . TRP A 1 160 ? 18.767 -7.985 -22.254 1.00 67.31 160 TRP A O 1
ATOM 1305 N N . THR A 1 161 ? 16.578 -8.440 -22.263 1.00 68.19 161 THR A N 1
ATOM 1306 C CA . THR A 1 161 ? 16.574 -9.203 -23.523 1.00 68.19 161 THR A CA 1
ATOM 1307 C C . THR A 1 161 ? 16.453 -8.351 -24.793 1.00 68.19 161 THR A C 1
ATOM 1309 O O . THR A 1 161 ? 16.623 -8.887 -25.884 1.00 68.19 161 THR A O 1
ATOM 1312 N N . ASN A 1 162 ? 16.143 -7.052 -24.698 1.00 68.81 162 ASN A N 1
ATOM 1313 C CA . ASN A 1 162 ? 15.944 -6.162 -25.850 1.00 68.81 162 ASN A CA 1
ATOM 1314 C C . ASN A 1 162 ? 16.374 -4.706 -25.542 1.00 68.81 162 ASN A C 1
ATOM 1316 O O . ASN A 1 162 ? 15.526 -3.848 -25.259 1.00 68.81 162 ASN A O 1
ATOM 1320 N N . PRO A 1 163 ? 17.681 -4.395 -25.620 1.00 67.31 163 PRO A N 1
ATOM 1321 C CA . PRO A 1 163 ? 18.226 -3.096 -25.218 1.00 67.31 163 PRO A CA 1
ATOM 1322 C C . PRO A 1 163 ? 17.747 -1.925 -26.092 1.00 67.31 163 PRO A C 1
ATOM 1324 O O . PRO A 1 163 ? 17.617 -0.811 -25.593 1.00 67.31 163 PRO A O 1
ATOM 1327 N N . GLU A 1 164 ? 17.386 -2.150 -27.359 1.00 67.25 164 GLU A N 1
ATOM 1328 C CA . GLU A 1 164 ? 16.863 -1.086 -28.236 1.00 67.25 164 GLU A CA 1
ATOM 1329 C C . GLU A 1 164 ? 15.532 -0.500 -27.733 1.00 67.25 164 GLU A C 1
ATOM 1331 O O . GLU A 1 164 ? 15.326 0.715 -27.761 1.00 67.25 164 GLU A O 1
ATOM 1336 N N . LYS A 1 165 ? 14.645 -1.338 -27.172 1.00 64.50 165 LYS A N 1
ATOM 1337 C CA . LYS A 1 165 ? 13.400 -0.867 -26.536 1.00 64.50 165 LYS A CA 1
ATOM 1338 C C . LYS A 1 165 ? 13.675 -0.078 -25.257 1.00 64.50 165 LYS A C 1
ATOM 1340 O O . LYS A 1 165 ? 12.883 0.797 -24.901 1.00 64.50 165 LYS A O 1
ATOM 1345 N N . ALA A 1 166 ? 14.781 -0.378 -24.572 1.00 62.38 166 ALA A N 1
ATOM 1346 C CA . ALA A 1 166 ? 15.181 0.354 -23.379 1.00 62.38 166 ALA A CA 1
ATOM 1347 C C . ALA A 1 166 ? 15.542 1.804 -23.726 1.00 62.38 166 ALA A C 1
ATOM 1349 O O . ALA A 1 166 ? 15.035 2.739 -23.110 1.00 62.38 166 ALA A O 1
ATOM 1350 N N . VAL A 1 167 ? 16.357 1.982 -24.770 1.00 62.88 167 VAL A N 1
ATOM 1351 C CA . VAL A 1 167 ? 16.817 3.296 -25.239 1.00 62.88 167 VAL A CA 1
ATOM 1352 C C . VAL A 1 167 ? 15.644 4.164 -25.696 1.00 62.88 167 VAL A C 1
ATOM 1354 O O . VAL A 1 167 ? 15.530 5.303 -25.255 1.00 62.88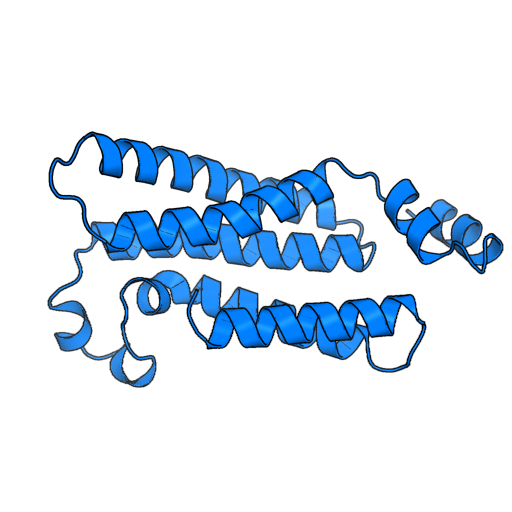 167 VAL A O 1
ATOM 1357 N N . LEU A 1 168 ? 14.722 3.620 -26.499 1.00 62.25 168 LEU A N 1
ATOM 1358 C CA . LEU A 1 168 ? 13.558 4.374 -26.986 1.00 62.25 168 LEU A CA 1
ATOM 1359 C C . LEU A 1 168 ? 12.625 4.831 -25.857 1.00 62.25 168 LEU A C 1
ATOM 1361 O O . LEU A 1 168 ? 12.080 5.929 -25.912 1.00 62.25 168 LEU A O 1
ATOM 1365 N N . THR A 1 169 ? 12.460 4.016 -24.812 1.00 64.25 169 THR A N 1
ATOM 1366 C CA . THR A 1 169 ? 11.591 4.375 -23.681 1.00 64.25 169 THR A CA 1
ATOM 1367 C C . THR A 1 169 ? 12.261 5.393 -22.752 1.00 64.25 169 THR A C 1
ATOM 1369 O O . THR A 1 169 ? 11.579 6.264 -22.222 1.00 64.25 169 THR A O 1
ATOM 1372 N N . LYS A 1 170 ? 13.595 5.339 -22.600 1.00 64.06 170 LYS A N 1
ATOM 1373 C CA . LYS A 1 170 ? 14.375 6.323 -21.825 1.00 64.06 170 LYS A CA 1
ATOM 1374 C C . LYS A 1 170 ? 14.315 7.737 -22.412 1.00 64.06 170 LYS A C 1
ATOM 1376 O O . LYS A 1 170 ? 14.365 8.689 -21.654 1.00 64.06 170 LYS A O 1
ATOM 1381 N N . VAL A 1 171 ? 14.171 7.890 -23.731 1.00 63.09 171 VAL A N 1
ATOM 1382 C CA . VAL A 1 171 ? 14.063 9.212 -24.390 1.00 63.09 171 VAL A CA 1
ATOM 1383 C C . VAL A 1 171 ? 12.745 9.934 -24.057 1.00 63.09 171 VAL A C 1
ATOM 1385 O O . VAL A 1 171 ? 12.655 11.152 -24.195 1.00 63.09 171 VAL A O 1
ATOM 1388 N N . HIS A 1 172 ? 11.721 9.199 -23.618 1.00 59.00 172 HIS A N 1
ATOM 1389 C CA . HIS A 1 172 ? 10.384 9.729 -23.329 1.00 59.00 172 HIS A CA 1
ATOM 1390 C C . HIS A 1 172 ? 10.046 9.816 -21.830 1.00 59.00 172 HIS A C 1
ATOM 1392 O O . HIS A 1 172 ? 8.933 10.229 -21.493 1.00 59.00 172 HIS A O 1
ATOM 1398 N N . LEU A 1 173 ? 10.970 9.411 -20.953 1.00 58.72 173 LEU A N 1
ATOM 1399 C CA . LEU A 1 173 ? 10.857 9.462 -19.489 1.00 58.72 173 LEU A CA 1
ATOM 1400 C C . LEU A 1 173 ? 11.617 10.664 -18.926 1.00 58.72 173 LEU A C 1
ATOM 1402 O O . LEU A 1 173 ? 11.100 11.242 -17.944 1.00 58.72 173 LEU A O 1
#

Radius of gyration: 18.21 Å; chains: 1; bounding box: 44×26×57 Å

pLDDT: mean 88.58, std 9.6, range [58.72, 98.06]